Protein AF-A0AAU7QRC5-F1 (afdb_monomer)

Structure (mmCIF, N/CA/C/O backbone):
data_AF-A0AAU7QRC5-F1
#
_entry.id   AF-A0AAU7QRC5-F1
#
loop_
_atom_site.group_PDB
_atom_site.id
_atom_site.type_symbol
_atom_site.label_atom_id
_atom_site.label_alt_id
_atom_site.label_comp_id
_atom_site.label_asym_id
_atom_site.label_entity_id
_atom_site.label_seq_id
_atom_site.pdbx_PDB_ins_code
_atom_site.Cartn_x
_atom_site.Cartn_y
_atom_site.Cartn_z
_atom_site.occupancy
_atom_site.B_iso_or_equiv
_atom_site.auth_seq_id
_atom_site.auth_comp_id
_atom_site.auth_asym_id
_atom_site.auth_atom_id
_atom_site.pdbx_PDB_model_num
ATOM 1 N N . MET A 1 1 ? -0.211 10.286 -37.385 1.00 85.00 1 MET A N 1
ATOM 2 C CA . MET A 1 1 ? 0.108 9.649 -36.083 1.00 85.00 1 MET A CA 1
ATOM 3 C C . MET A 1 1 ? 1.392 8.847 -36.233 1.00 85.00 1 MET A C 1
ATOM 5 O O . MET A 1 1 ? 1.575 8.229 -37.274 1.00 85.00 1 MET A O 1
ATOM 9 N N . ALA A 1 2 ? 2.299 8.885 -35.256 1.00 90.94 2 ALA A N 1
ATOM 10 C CA . ALA A 1 2 ? 3.555 8.140 -35.346 1.00 90.94 2 ALA A CA 1
ATOM 11 C C . ALA A 1 2 ? 3.346 6.660 -34.986 1.00 90.94 2 ALA A 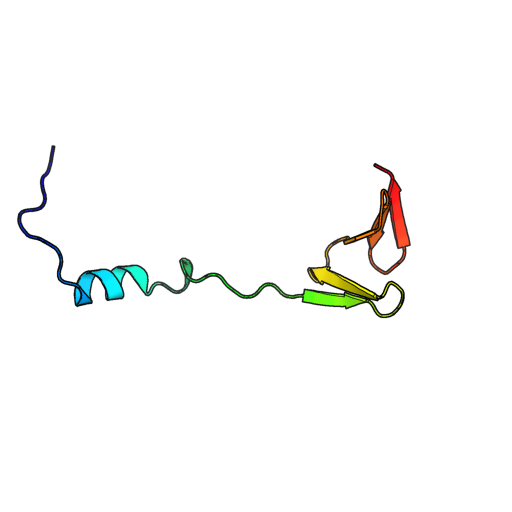C 1
ATOM 13 O O . ALA A 1 2 ? 2.800 6.357 -33.927 1.00 90.94 2 ALA A O 1
ATOM 14 N N . ASN A 1 3 ? 3.828 5.753 -35.842 1.00 93.94 3 ASN A N 1
ATOM 15 C CA . ASN A 1 3 ? 3.766 4.308 -35.621 1.00 93.94 3 ASN A CA 1
ATOM 16 C C . ASN A 1 3 ? 5.155 3.742 -35.282 1.00 93.94 3 ASN A C 1
ATOM 18 O O . ASN A 1 3 ? 6.158 4.161 -35.871 1.00 93.94 3 ASN A O 1
ATOM 22 N N . PRO A 1 4 ? 5.253 2.773 -34.355 1.00 94.81 4 PRO A N 1
ATOM 23 C CA . PRO A 1 4 ? 6.529 2.160 -34.021 1.00 94.81 4 PRO A CA 1
ATOM 24 C C . PRO A 1 4 ? 7.055 1.335 -35.200 1.00 94.81 4 PRO A C 1
ATOM 26 O O . PRO A 1 4 ? 6.398 0.410 -35.668 1.00 94.81 4 PRO A O 1
ATOM 29 N N . LYS A 1 5 ? 8.287 1.622 -35.635 1.00 96.38 5 LYS A N 1
ATOM 30 C CA . LYS A 1 5 ? 8.933 0.909 -36.753 1.00 96.38 5 LYS A CA 1
ATOM 31 C C . LYS A 1 5 ? 9.235 -0.565 -36.448 1.00 96.38 5 LYS A C 1
ATOM 33 O O . LYS A 1 5 ? 9.362 -1.367 -37.364 1.00 96.38 5 LYS A O 1
ATOM 38 N N . ARG A 1 6 ? 9.419 -0.929 -35.172 1.00 97.06 6 ARG A N 1
ATOM 39 C CA . ARG A 1 6 ? 9.788 -2.287 -34.736 1.00 97.06 6 ARG A CA 1
ATOM 40 C C . ARG A 1 6 ? 9.139 -2.637 -33.404 1.00 97.06 6 ARG A C 1
ATOM 42 O O . ARG A 1 6 ? 8.911 -1.773 -32.557 1.00 97.06 6 ARG A O 1
ATOM 49 N N . LYS A 1 7 ? 8.920 -3.934 -33.184 1.00 95.50 7 LYS A N 1
ATOM 50 C CA . LYS A 1 7 ? 8.532 -4.458 -31.870 1.00 95.50 7 LYS A CA 1
ATOM 51 C C . LYS A 1 7 ? 9.674 -4.238 -30.873 1.00 95.50 7 LYS A C 1
ATOM 53 O O . LYS A 1 7 ? 10.832 -4.533 -31.158 1.00 95.50 7 LYS A O 1
ATOM 58 N N . THR A 1 8 ? 9.353 -3.749 -29.678 1.00 95.38 8 THR A N 1
ATOM 59 C CA . THR A 1 8 ? 10.338 -3.614 -28.594 1.00 95.38 8 THR A CA 1
ATOM 60 C C . THR A 1 8 ? 10.726 -4.989 -28.058 1.00 95.38 8 THR A C 1
ATOM 62 O O . THR A 1 8 ? 9.840 -5.790 -27.747 1.00 95.38 8 THR A O 1
ATOM 65 N N . SER A 1 9 ? 12.021 -5.248 -27.872 1.00 97.44 9 SER A N 1
ATOM 66 C CA . SER A 1 9 ? 12.492 -6.510 -27.293 1.00 97.44 9 SER A CA 1
ATOM 67 C C . SER A 1 9 ? 11.980 -6.720 -25.858 1.00 97.44 9 SER A C 1
ATOM 69 O O . SER A 1 9 ? 11.690 -5.766 -25.123 1.00 97.44 9 SER A O 1
ATOM 71 N N . LYS A 1 10 ? 11.903 -7.988 -25.426 1.00 95.12 10 LYS A N 1
ATOM 72 C CA . LYS A 1 10 ? 11.504 -8.352 -24.053 1.00 95.12 10 LYS A CA 1
ATOM 73 C C . LYS A 1 10 ? 12.410 -7.684 -23.005 1.00 95.12 10 LYS A C 1
ATOM 75 O O . LYS A 1 10 ? 11.903 -7.170 -22.008 1.00 95.12 10 LYS A O 1
ATOM 80 N N . SER A 1 11 ? 13.720 -7.616 -23.263 1.00 94.81 11 SER A N 1
ATOM 81 C CA . SER A 1 11 ? 14.703 -6.972 -22.380 1.00 94.81 11 SER A CA 1
ATOM 82 C C . SER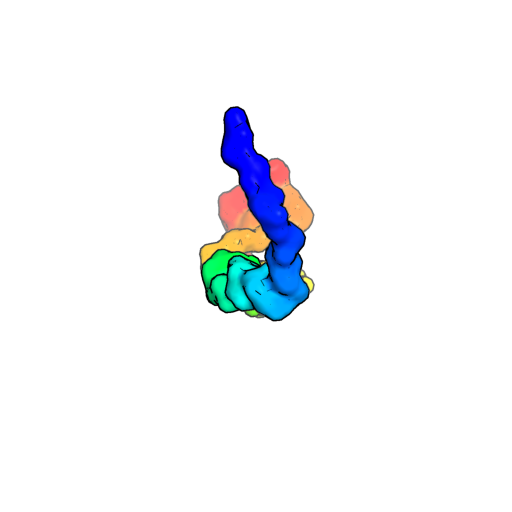 A 1 11 ? 14.448 -5.471 -22.227 1.00 94.81 11 SER A C 1
ATOM 84 O O . SER A 1 11 ? 14.307 -4.987 -21.105 1.00 94.81 11 SER A O 1
ATOM 86 N N . LYS A 1 12 ? 14.270 -4.737 -23.335 1.00 94.50 12 LYS A N 1
ATOM 87 C CA . LYS A 1 12 ? 13.966 -3.293 -23.311 1.00 94.50 12 LYS A CA 1
ATOM 88 C C . LYS A 1 12 ? 12.630 -3.000 -22.621 1.00 94.50 12 LYS A C 1
ATOM 90 O O . LYS A 1 12 ? 12.526 -2.035 -21.865 1.00 94.50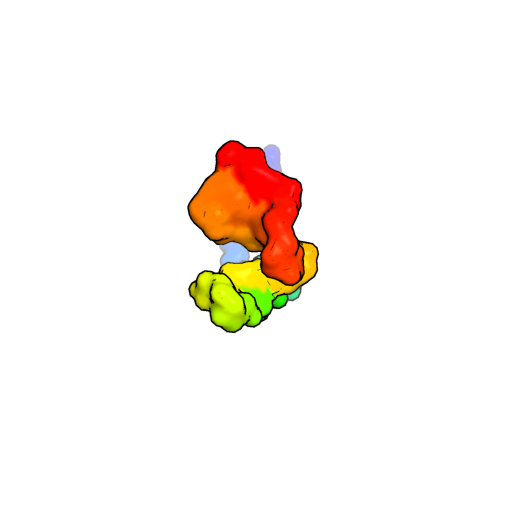 12 LYS A O 1
ATOM 95 N N . LYS A 1 13 ? 11.623 -3.863 -22.802 1.00 92.75 13 LYS A N 1
ATOM 96 C CA . LYS A 1 13 ? 10.333 -3.761 -22.096 1.00 92.75 13 LYS A CA 1
ATOM 97 C C . LYS A 1 13 ? 10.483 -3.965 -20.582 1.00 92.75 13 LYS A C 1
ATOM 99 O O . LYS A 1 13 ? 9.820 -3.263 -19.822 1.00 92.75 13 LYS A O 1
ATOM 104 N N . LYS A 1 14 ? 11.340 -4.898 -20.144 1.00 90.44 14 LYS A N 1
ATOM 105 C CA . LYS A 1 14 ? 11.636 -5.151 -18.721 1.00 90.44 14 LYS A CA 1
ATOM 106 C C . LYS A 1 14 ? 12.386 -3.976 -18.090 1.00 90.44 14 LYS A C 1
ATOM 108 O O . LYS A 1 14 ? 11.967 -3.513 -17.037 1.00 90.44 14 LYS A O 1
ATOM 113 N N . ILE A 1 15 ? 13.407 -3.447 -18.769 1.00 90.31 15 ILE A N 1
ATOM 114 C CA . ILE A 1 15 ? 14.162 -2.260 -18.330 1.00 90.31 15 ILE A CA 1
ATOM 115 C C . ILE A 1 15 ? 13.214 -1.077 -18.108 1.00 90.31 15 ILE A C 1
ATOM 117 O O . ILE A 1 15 ? 13.194 -0.509 -17.021 1.00 90.31 15 ILE A O 1
ATOM 121 N N . ARG A 1 16 ? 12.335 -0.787 -19.078 1.00 89.12 16 ARG A N 1
ATOM 122 C CA . A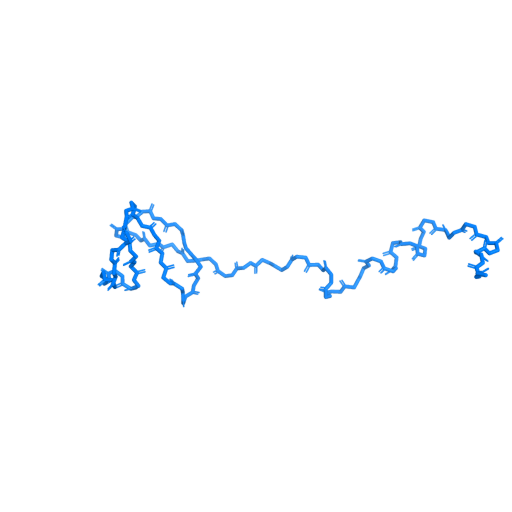RG A 1 16 ? 11.337 0.289 -18.959 1.00 89.12 16 ARG A CA 1
ATOM 123 C C . ARG A 1 16 ? 10.338 0.089 -17.810 1.00 89.12 16 ARG A C 1
ATOM 125 O O . ARG A 1 16 ? 9.722 1.045 -17.371 1.00 89.12 16 ARG A O 1
ATOM 132 N N . ARG A 1 17 ? 10.118 -1.135 -17.331 1.00 88.06 17 ARG A N 1
ATOM 133 C CA . ARG A 1 17 ? 9.217 -1.401 -16.193 1.00 88.06 17 ARG A CA 1
ATOM 134 C C . ARG A 1 17 ? 9.938 -1.458 -14.852 1.00 88.06 17 ARG A C 1
ATOM 136 O O . ARG A 1 17 ? 9.279 -1.503 -13.822 1.00 88.06 17 ARG A O 1
ATOM 143 N N . ASN A 1 18 ? 11.268 -1.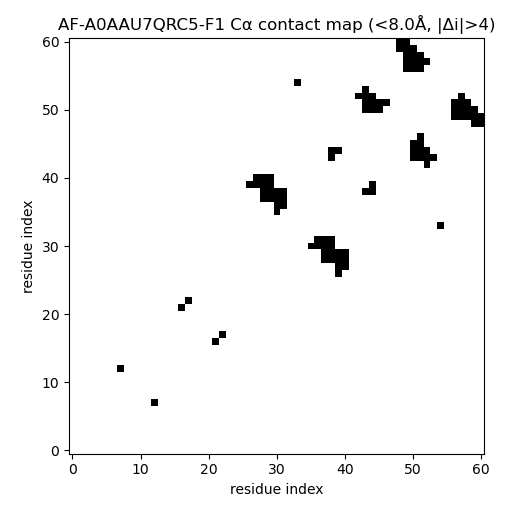448 -14.847 1.00 85.81 18 ASN A N 1
ATOM 144 C CA . ASN A 1 18 ? 12.079 -1.595 -13.642 1.00 85.81 18 ASN A CA 1
ATOM 145 C C . ASN A 1 18 ? 12.364 -0.254 -12.936 1.00 85.81 18 ASN A C 1
ATOM 147 O O . ASN A 1 18 ? 13.401 -0.098 -12.298 1.00 85.81 18 ASN A O 1
ATOM 151 N N . TYR A 1 19 ? 11.469 0.731 -13.033 1.00 83.00 19 TYR A N 1
ATOM 152 C CA . TYR A 1 19 ? 11.615 1.979 -12.281 1.00 83.00 19 TYR A CA 1
ATOM 153 C C . TYR A 1 19 ? 11.115 1.795 -10.847 1.00 83.00 19 TYR A C 1
ATOM 155 O O . TYR A 1 19 ? 10.002 1.315 -10.630 1.00 83.00 19 TYR A O 1
ATOM 163 N N . ASN A 1 20 ? 11.907 2.221 -9.857 1.00 62.81 20 ASN A N 1
ATOM 164 C CA . ASN A 1 20 ? 11.542 2.131 -8.436 1.00 62.81 20 ASN A CA 1
ATOM 165 C C . ASN A 1 20 ? 10.253 2.895 -8.083 1.00 62.81 20 ASN A C 1
ATOM 167 O O . ASN A 1 20 ? 9.581 2.523 -7.127 1.00 62.81 20 ASN A O 1
ATOM 171 N N . ASN A 1 21 ? 9.874 3.904 -8.874 1.00 60.38 21 ASN A N 1
ATOM 172 C CA . ASN A 1 21 ? 8.650 4.686 -8.667 1.00 60.38 21 ASN A CA 1
ATOM 173 C C . ASN A 1 21 ? 7.373 3.963 -9.134 1.00 60.38 21 ASN A C 1
ATOM 175 O O . ASN A 1 21 ? 6.287 4.328 -8.705 1.00 60.38 21 ASN A O 1
ATOM 179 N N . LEU A 1 22 ? 7.493 2.927 -9.977 1.00 65.06 22 LEU A N 1
ATOM 180 C CA . LEU A 1 22 ? 6.370 2.070 -10.390 1.00 65.06 22 LEU A CA 1
ATOM 181 C C . LEU A 1 22 ? 6.226 0.822 -9.509 1.00 65.06 22 LEU A C 1
ATOM 183 O O . LEU A 1 22 ? 5.246 0.088 -9.630 1.00 65.06 22 LEU A O 1
ATOM 187 N N . LYS A 1 23 ? 7.206 0.544 -8.642 1.00 81.19 23 LYS A N 1
ATOM 188 C 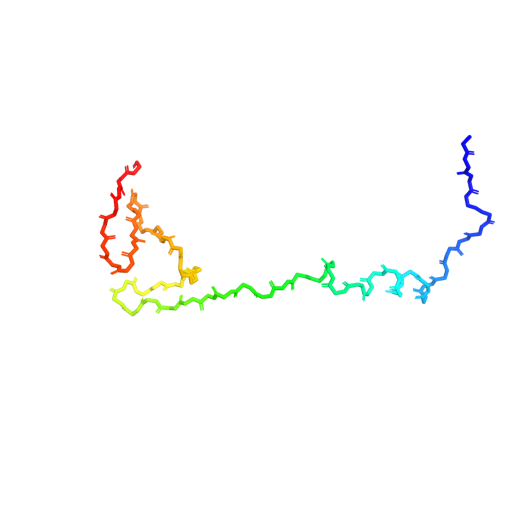CA . LYS A 1 23 ? 7.137 -0.594 -7.726 1.00 81.19 23 LYS A CA 1
ATOM 189 C C . LYS A 1 23 ? 6.205 -0.243 -6.573 1.00 81.19 23 LYS A C 1
ATOM 191 O O . LYS A 1 23 ? 6.380 0.777 -5.910 1.00 81.19 23 LYS A O 1
ATOM 196 N N . ILE A 1 24 ? 5.234 -1.115 -6.318 1.00 84.88 24 ILE A N 1
ATOM 197 C CA . ILE A 1 24 ? 4.345 -0.998 -5.163 1.00 84.88 24 ILE A CA 1
ATOM 198 C C . ILE A 1 24 ? 5.207 -1.119 -3.905 1.00 84.88 24 ILE A C 1
ATOM 200 O O . ILE A 1 24 ? 5.788 -2.170 -3.633 1.00 84.88 24 ILE A O 1
ATOM 204 N N . LYS A 1 25 ? 5.322 -0.026 -3.149 1.00 86.44 25 LYS A N 1
ATOM 205 C CA . LYS A 1 25 ? 6.044 -0.013 -1.875 1.00 86.44 25 LYS A CA 1
ATOM 206 C C . LYS A 1 25 ? 5.165 -0.623 -0.787 1.00 86.44 25 LYS A C 1
ATOM 208 O O . LYS A 1 25 ? 3.968 -0.337 -0.715 1.00 86.44 25 LYS A O 1
ATOM 213 N N . LYS A 1 26 ? 5.764 -1.439 0.085 1.00 88.94 26 LYS A N 1
ATOM 214 C CA . LYS A 1 26 ? 5.081 -1.956 1.275 1.00 88.94 26 LYS A CA 1
ATOM 215 C C . LYS A 1 26 ? 4.696 -0.773 2.164 1.00 88.94 26 LYS A C 1
ATOM 217 O O . LYS A 1 26 ? 5.542 0.053 2.500 1.00 88.94 26 LYS A O 1
ATOM 222 N N . LYS A 1 27 ? 3.415 -0.677 2.518 1.00 89.94 27 LYS A N 1
ATOM 223 C CA . LYS A 1 27 ? 2.939 0.332 3.468 1.00 89.94 27 LYS A CA 1
ATOM 224 C C . LYS A 1 27 ? 3.368 -0.050 4.884 1.00 89.94 27 LYS A C 1
ATOM 226 O O . LYS A 1 27 ? 3.481 -1.235 5.197 1.00 89.94 27 LYS A O 1
ATOM 231 N N . ASN A 1 28 ? 3.581 0.951 5.735 1.00 93.06 28 ASN A N 1
ATOM 232 C CA . ASN A 1 28 ? 3.876 0.720 7.143 1.00 93.06 28 ASN A CA 1
ATOM 233 C C . ASN A 1 28 ? 2.584 0.335 7.885 1.00 93.06 28 ASN A C 1
ATOM 235 O O . ASN A 1 28 ? 1.675 1.158 8.024 1.00 93.06 28 ASN A O 1
ATOM 239 N N . ILE A 1 29 ? 2.491 -0.927 8.303 1.00 93.62 29 ILE A N 1
ATOM 240 C CA . ILE A 1 29 ? 1.325 -1.511 8.970 1.00 93.62 29 ILE A CA 1
ATOM 241 C C . ILE A 1 29 ? 1.715 -1.791 10.422 1.00 93.62 29 ILE A C 1
ATOM 243 O O . ILE A 1 29 ? 2.713 -2.459 10.674 1.00 93.62 29 ILE A O 1
ATOM 247 N N . SER A 1 30 ? 0.916 -1.287 11.358 1.00 93.38 30 SER A N 1
ATOM 248 C CA . SER A 1 30 ? 1.039 -1.524 12.793 1.00 93.38 30 SER A CA 1
ATOM 249 C C . SER A 1 30 ? -0.044 -2.490 13.271 1.00 93.38 30 SER A C 1
ATOM 251 O O . SER A 1 30 ? -1.122 -2.582 12.676 1.00 93.38 30 SER A O 1
ATOM 253 N N . TYR A 1 31 ? 0.247 -3.212 14.349 1.00 93.12 31 TYR A N 1
ATOM 254 C CA . TYR A 1 31 ? -0.689 -4.118 15.000 1.00 93.12 31 TYR A CA 1
ATOM 255 C C . TYR A 1 31 ? -1.152 -3.542 16.335 1.00 93.12 31 TYR A C 1
ATOM 257 O O . TYR A 1 31 ? -0.344 -3.175 17.191 1.00 93.12 31 TYR A O 1
ATOM 265 N N . ASN A 1 32 ? -2.465 -3.512 16.538 1.00 88.56 32 ASN A N 1
ATOM 266 C CA . ASN A 1 32 ? -3.069 -3.067 17.778 1.00 88.56 32 ASN A CA 1
ATOM 267 C C . ASN A 1 32 ? -3.521 -4.258 18.631 1.00 88.56 32 ASN A C 1
ATOM 269 O O . ASN A 1 32 ? -4.552 -4.873 18.358 1.00 88.56 32 ASN A O 1
ATOM 273 N N . LYS A 1 33 ? -2.795 -4.510 19.726 1.00 89.44 33 LYS A N 1
ATOM 274 C CA . LYS A 1 33 ? -3.080 -5.595 20.681 1.00 89.44 33 LYS A CA 1
ATOM 275 C C . LYS A 1 33 ? -4.443 -5.473 21.372 1.00 89.44 33 LYS A C 1
ATOM 277 O O . LYS A 1 33 ? -5.092 -6.486 21.589 1.00 89.44 33 LYS A O 1
ATOM 282 N N . LYS A 1 34 ? -4.904 -4.259 21.705 1.00 87.69 34 LYS A N 1
ATOM 283 C CA . LYS A 1 34 ? -6.156 -4.061 22.470 1.00 87.69 34 LYS A CA 1
ATOM 284 C C . LYS A 1 34 ? -7.403 -4.420 21.669 1.00 87.69 34 LYS A C 1
ATOM 286 O O . LYS A 1 34 ? -8.434 -4.752 22.242 1.00 87.69 34 LYS A O 1
ATOM 291 N N . LYS A 1 35 ? -7.328 -4.265 20.349 1.00 85.50 35 LYS A N 1
ATOM 292 C CA . LYS A 1 35 ? -8.453 -4.473 19.434 1.00 85.50 35 LYS A CA 1
ATOM 293 C C . LYS A 1 35 ? -8.245 -5.640 18.472 1.00 85.50 35 LYS A C 1
ATOM 295 O O . LYS A 1 35 ? -9.156 -5.930 17.712 1.00 85.50 35 LYS A O 1
ATOM 300 N N . ASN A 1 36 ? -7.084 -6.295 18.534 1.00 89.44 36 ASN A N 1
ATOM 301 C CA . ASN A 1 36 ? -6.692 -7.414 17.682 1.00 89.44 36 ASN A CA 1
ATOM 302 C C . ASN A 1 36 ? -6.850 -7.107 16.178 1.00 89.44 36 ASN A C 1
ATOM 304 O O . ASN A 1 36 ? -7.496 -7.844 15.440 1.00 89.44 36 ASN A O 1
ATOM 308 N N . ILE A 1 37 ? -6.297 -5.976 15.725 1.00 90.19 37 ILE A N 1
ATOM 309 C CA . ILE A 1 37 ? -6.390 -5.543 14.320 1.00 90.19 37 ILE A CA 1
ATOM 310 C C . ILE A 1 37 ? -5.063 -5.000 13.791 1.00 90.19 37 ILE A C 1
ATOM 312 O O . ILE A 1 37 ? -4.263 -4.419 14.528 1.00 90.19 37 ILE A O 1
ATOM 316 N N . TYR A 1 38 ? -4.876 -5.115 12.479 1.00 93.25 38 TYR A N 1
ATOM 317 C CA . TYR A 1 38 ? -3.806 -4.448 11.746 1.00 93.25 38 TYR A CA 1
ATOM 318 C C . TYR A 1 38 ? -4.324 -3.162 11.108 1.00 93.25 38 TYR A C 1
ATOM 320 O O . TYR A 1 38 ? -5.418 -3.132 10.546 1.00 93.25 38 TYR A O 1
ATOM 328 N N . HIS A 1 39 ? -3.533 -2.097 11.168 1.00 92.19 39 HIS A N 1
ATOM 329 C CA . HIS A 1 39 ? -3.883 -0.817 10.565 1.00 92.19 39 HIS A CA 1
ATOM 330 C C . HIS A 1 39 ? -2.655 -0.099 10.017 1.00 92.19 39 HIS A C 1
ATOM 332 O O . HIS A 1 39 ? -1.519 -0.430 10.343 1.00 92.19 39 HIS A O 1
ATOM 338 N N . LEU A 1 40 ? -2.867 0.908 9.173 1.00 93.75 40 LEU A N 1
ATOM 339 C CA . LEU 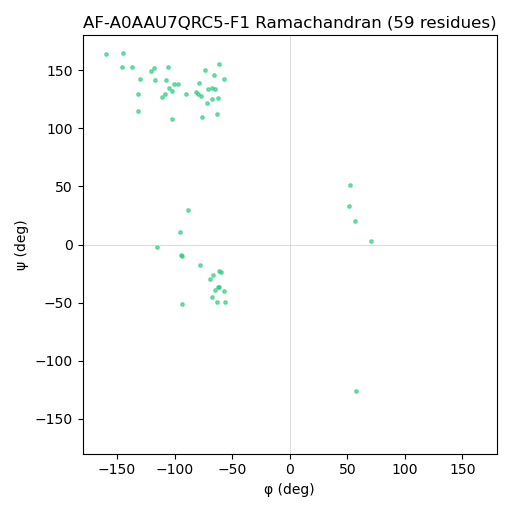A 1 40 ? -1.771 1.757 8.715 1.00 93.75 40 LEU A CA 1
ATOM 340 C C . LEU A 1 40 ? -1.229 2.582 9.887 1.00 93.75 40 LEU A C 1
ATOM 342 O O . LEU A 1 40 ? -2.003 3.158 10.658 1.00 93.75 40 LEU A O 1
ATOM 346 N N . SER A 1 41 ? 0.097 2.644 10.017 1.00 92.31 41 SER A N 1
ATOM 347 C CA . SER A 1 41 ? 0.740 3.474 11.041 1.00 92.31 41 SER A CA 1
ATOM 348 C C . SER A 1 41 ? 0.307 4.936 10.887 1.00 92.31 41 SER A C 1
ATOM 350 O O . SER A 1 41 ? 0.142 5.409 9.760 1.00 92.31 41 SER A O 1
ATOM 352 N N . HIS A 1 42 ? 0.119 5.637 12.010 1.00 89.94 42 HIS A N 1
ATOM 353 C CA . HIS A 1 42 ? -0.314 7.045 12.068 1.00 89.94 42 HIS A CA 1
ATOM 354 C C . HIS A 1 42 ? -1.644 7.348 11.357 1.00 89.94 42 HIS A C 1
ATOM 356 O O . HIS A 1 42 ? -1.928 8.495 11.035 1.00 89.94 42 HIS A O 1
ATOM 362 N N . ASN A 1 43 ? -2.480 6.334 11.129 1.00 89.88 43 ASN A N 1
ATOM 363 C CA . ASN A 1 43 ? -3.816 6.503 10.571 1.00 89.88 43 ASN A CA 1
ATOM 364 C C . ASN A 1 43 ? -4.867 5.966 11.538 1.00 89.88 43 ASN A C 1
ATOM 366 O O . ASN A 1 43 ? -4.623 5.008 12.278 1.00 89.88 43 ASN A O 1
ATOM 370 N N . ALA A 1 44 ? -6.052 6.574 11.503 1.00 91.50 44 ALA A N 1
ATOM 371 C CA . ALA A 1 44 ? -7.210 6.039 12.198 1.00 91.50 44 ALA A CA 1
ATOM 372 C C . ALA A 1 44 ? -7.629 4.696 11.581 1.00 91.50 44 ALA A C 1
ATOM 374 O O . ALA A 1 44 ? -7.520 4.482 10.371 1.00 91.50 44 ALA A O 1
ATOM 375 N N . TYR A 1 45 ? -8.129 3.796 12.419 1.00 91.50 45 TYR A N 1
ATOM 376 C CA . TYR A 1 45 ? -8.616 2.483 12.020 1.00 91.50 45 TYR A CA 1
ATOM 377 C C . TYR A 1 45 ? -10.105 2.337 12.326 1.00 91.50 45 TYR A C 1
ATOM 379 O O . TYR A 1 45 ? -10.636 2.965 13.244 1.00 91.50 45 TYR A O 1
ATOM 387 N N . LYS A 1 46 ? -10.786 1.499 11.543 1.00 90.00 46 LYS A N 1
ATOM 388 C CA . LYS A 1 46 ? -12.226 1.263 11.659 1.00 90.00 46 LYS A CA 1
ATOM 389 C C . LYS A 1 46 ? -12.490 -0.058 12.376 1.00 90.00 46 LYS A C 1
ATOM 391 O O . LYS A 1 46 ? -11.911 -1.078 12.013 1.00 90.00 46 LYS A O 1
ATOM 396 N N . ILE A 1 47 ? -13.391 -0.035 13.355 1.00 89.81 47 ILE A N 1
ATOM 397 C CA . ILE A 1 47 ? -13.958 -1.231 13.993 1.00 89.81 47 ILE A CA 1
ATOM 398 C C . ILE A 1 47 ? -15.474 -1.044 14.033 1.00 89.81 47 ILE A C 1
ATOM 400 O O . ILE A 1 47 ? -15.969 -0.123 14.685 1.00 89.81 47 ILE A O 1
ATOM 404 N N . GLY A 1 48 ? -16.220 -1.889 13.315 1.00 87.56 48 GLY A N 1
ATOM 405 C CA . GLY A 1 48 ? -17.665 -1.700 13.142 1.00 87.56 48 GLY A CA 1
ATOM 406 C C . GLY A 1 48 ? -17.976 -0.336 12.513 1.00 87.56 48 GLY A C 1
ATOM 407 O O . GLY A 1 48 ? -17.390 0.012 11.491 1.00 87.56 48 GLY A O 1
ATOM 408 N N . ASN A 1 49 ? -18.841 0.466 13.144 1.00 88.69 49 ASN A N 1
ATOM 409 C CA . ASN A 1 49 ? -19.230 1.808 12.666 1.00 88.69 49 ASN A CA 1
ATOM 410 C C . ASN A 1 49 ? -18.411 2.952 13.291 1.00 88.69 49 ASN A C 1
ATOM 412 O O . ASN A 1 49 ? -18.762 4.125 13.156 1.00 88.69 49 ASN A O 1
ATOM 416 N N . TYR A 1 50 ? -17.325 2.624 13.992 1.00 89.75 50 TYR A N 1
ATOM 417 C CA . TYR A 1 50 ? -16.526 3.591 14.735 1.00 89.75 50 TYR A CA 1
ATOM 418 C C . TYR A 1 50 ? -15.105 3.696 14.191 1.00 89.75 50 TYR A C 1
ATOM 420 O O . TYR A 1 50 ? -14.478 2.692 13.838 1.00 89.75 50 TYR A O 1
ATOM 428 N N . TYR A 1 51 ? -14.594 4.925 14.179 1.00 91.56 51 TYR A N 1
ATOM 429 C CA . TYR A 1 51 ? -13.196 5.223 13.892 1.00 91.56 51 TYR A CA 1
ATOM 430 C C . TYR A 1 51 ? -12.428 5.466 15.187 1.00 91.56 51 TYR A C 1
ATOM 432 O O . TYR A 1 51 ? -12.903 6.160 16.092 1.00 91.56 51 TYR A O 1
ATOM 440 N N . TYR A 1 52 ? -11.221 4.917 15.253 1.00 90.31 52 TYR A N 1
ATOM 441 C CA . TYR A 1 52 ? -10.339 5.011 16.405 1.00 90.31 52 TYR A CA 1
ATOM 442 C C . TYR A 1 52 ? -8.941 5.452 15.980 1.00 90.31 52 TYR A C 1
ATOM 444 O O . TYR A 1 52 ? -8.421 4.998 14.963 1.00 90.31 52 TYR A O 1
ATOM 452 N N . TYR A 1 53 ? -8.299 6.276 16.800 1.00 91.50 53 TYR A N 1
ATOM 453 C CA . TYR A 1 53 ? -6.879 6.605 16.696 1.00 91.50 53 TYR A CA 1
ATOM 454 C C . TYR A 1 53 ? -6.257 6.463 18.077 1.00 91.50 53 TYR A C 1
ATOM 456 O O . TYR A 1 53 ? -6.821 6.937 19.058 1.00 91.50 53 TYR A O 1
ATOM 464 N N . ASN A 1 54 ? -5.145 5.736 18.187 1.00 86.75 54 ASN A N 1
ATOM 465 C CA . ASN A 1 54 ? -4.516 5.428 19.479 1.00 86.75 54 ASN A CA 1
ATOM 466 C C . ASN A 1 54 ? -5.484 4.837 20.531 1.00 86.75 54 ASN A C 1
ATOM 468 O O . ASN A 1 54 ? -5.314 5.045 21.727 1.00 86.75 54 ASN A O 1
ATOM 472 N N . ASN A 1 55 ? -6.489 4.062 20.098 1.00 86.56 55 ASN A N 1
ATOM 473 C CA . ASN A 1 55 ? -7.573 3.506 20.935 1.00 86.56 55 ASN A CA 1
ATOM 474 C C . ASN A 1 55 ? -8.607 4.514 21.452 1.00 86.56 55 ASN A C 1
ATOM 476 O O . ASN A 1 55 ? -9.532 4.111 22.155 1.00 86.56 55 ASN A O 1
ATOM 480 N N . ILE A 1 56 ? -8.502 5.783 21.068 1.00 88.31 56 ILE A N 1
ATOM 481 C CA . ILE A 1 56 ? -9.490 6.817 21.362 1.00 88.31 56 ILE A CA 1
ATOM 482 C C . ILE A 1 56 ? -10.499 6.845 20.216 1.00 88.31 56 ILE A C 1
ATOM 484 O O . ILE A 1 56 ? -10.124 6.876 19.042 1.00 88.31 56 ILE A O 1
ATOM 488 N N . LYS A 1 57 ? -11.787 6.793 20.556 1.00 89.12 57 LYS A N 1
ATOM 489 C CA . LYS A 1 57 ? -12.891 6.889 19.599 1.00 89.12 57 LYS A CA 1
ATOM 490 C C . LYS A 1 57 ? -12.977 8.329 19.093 1.00 89.12 57 LYS A C 1
ATOM 492 O O . LYS A 1 57 ? -13.158 9.230 19.902 1.00 89.12 57 LYS A O 1
ATOM 497 N N . ILE A 1 58 ? -12.861 8.532 17.781 1.00 89.00 58 ILE A N 1
ATOM 498 C CA . ILE A 1 58 ? -12.894 9.878 17.184 1.00 89.00 58 ILE A CA 1
ATOM 499 C C . ILE A 1 58 ? -14.314 10.235 16.740 1.00 89.00 58 ILE A C 1
ATO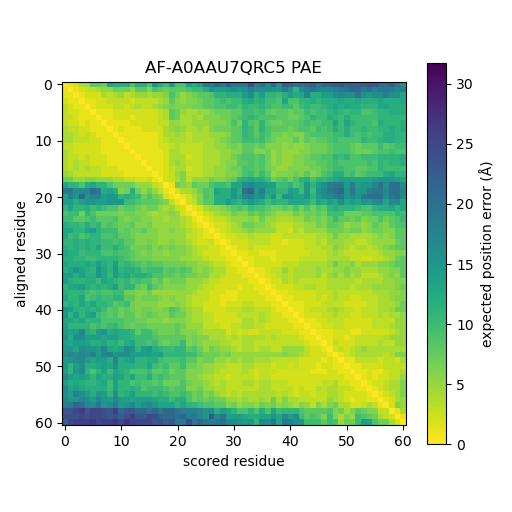M 501 O O . ILE A 1 58 ? -14.818 11.289 17.099 1.00 89.00 58 ILE A O 1
ATOM 505 N N . TYR A 1 59 ? -14.976 9.366 15.969 1.00 82.62 59 TYR A N 1
ATOM 506 C CA . TYR A 1 59 ? -16.337 9.621 15.490 1.00 82.62 59 TYR A CA 1
ATOM 507 C C . TYR A 1 59 ? -17.065 8.334 15.065 1.00 82.62 59 TYR A C 1
ATOM 509 O O . TYR A 1 59 ? -16.453 7.272 14.886 1.00 82.62 59 TYR A O 1
ATOM 517 N N . LYS A 1 60 ? -18.393 8.435 14.940 1.00 74.00 60 LYS A N 1
ATOM 518 C CA . LYS A 1 60 ? -19.301 7.408 14.405 1.00 74.00 60 LYS A CA 1
ATOM 519 C C . LYS A 1 60 ? -19.719 7.836 12.999 1.00 74.00 60 LYS A C 1
ATOM 521 O O . LYS A 1 60 ? -20.044 9.007 12.819 1.00 74.00 60 LYS A O 1
ATOM 526 N N . LYS A 1 61 ? -19.692 6.916 12.037 1.00 58.94 61 LYS A N 1
ATOM 527 C CA . LYS A 1 61 ? -20.342 7.125 10.738 1.00 58.94 61 LYS A CA 1
ATOM 528 C C . LYS A 1 61 ? -21.728 6.492 10.749 1.00 58.94 61 LYS A C 1
ATOM 530 O O . LYS A 1 61 ? -21.876 5.440 11.418 1.00 58.94 61 LYS A O 1
#

Foldseek 3Di:
DDDDPDDDDPVRVVVVCPDPVNDDDDFAWDADPVVGDIDGPPDWDDDPQFTDDPNHTDDGD

Sequence (61 aa):
MANPKRKTSKSKKKIRRNYNNLKIKKKNISYNKKKNIYHLSHNAYKIGNYYYYNNIKIYKK

Organism: NCBI:txid3158567

InterPro domains:
  IPR002677 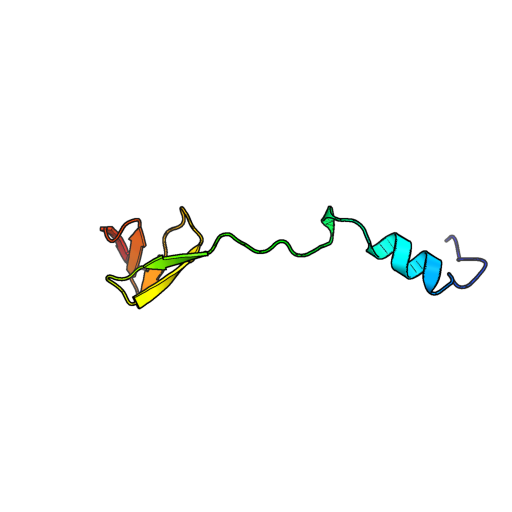Large ribosomal subunit protein bL32 [MF_00340] (1-57)
  IPR002677 Large ribosomal subunit protein bL32 [PF01783] (2-58)
  IPR002677 Large ribosomal subunit protein bL32 [TIGR01031] (2-50)
  IPR011332 Zinc-binding ribosomal protein [SSF57829] (1-52)

pLDDT: mean 88.24, std 8.11, range [58.94, 97.44]

Radius of gyration: 21.95 Å; Cα contacts (8 Å, |Δi|>4): 51; chains: 1; bounding box: 35×18×59 Å

Solvent-accessible surface area (backbone atoms only — not comparable to full-atom values): 4155 Å² total; per-residue (Å²): 134,94,74,81,92,64,86,81,51,73,65,60,54,49,60,74,62,67,44,78,88,75,49,87,72,84,75,66,70,40,76,41,81,94,78,73,44,75,37,53,58,98,48,70,41,76,58,91,59,33,34,27,44,97,87,42,78,74,51,75,114

Mean predicted aligned error: 7.29 Å

Nearest PDB structures (foldseek):
  7jil-assembly1_b  TM=7.547E-01  e=4.491E-03  Flavobacterium johnsoniae
  6ndk-assembly1_R5  TM=6.991E-01  e=8.141E-01  Thermus thermophilus HB8
  8cvm-assembly1_z  TM=5.517E-01  e=5.865E+00  Cutibacterium acnes

Secondary structure (DSSP, 8-state):
----SSPPPHHHHHHHH--TTTS-PPP-EEEETTTTEEEETTS-EEETTEEEETTEEEEE-